Protein AF-A0A0W8C423-F1 (afdb_monomer_lite)

Radius of gyration: 22.97 Å; chains: 1; bounding box: 50×53×57 Å

Structure (mmCIF, N/CA/C/O backbone):
data_AF-A0A0W8C423-F1
#
_entry.id   AF-A0A0W8C423-F1
#
loop_
_atom_site.group_PDB
_atom_site.id
_atom_site.type_symbol
_atom_site.label_atom_id
_atom_site.label_alt_id
_atom_site.label_comp_id
_atom_site.label_asym_id
_atom_site.label_entity_id
_atom_site.label_seq_id
_atom_site.pdbx_PDB_ins_code
_atom_site.Cartn_x
_atom_site.Cartn_y
_atom_site.Cartn_z
_atom_site.occupancy
_atom_site.B_iso_or_equiv
_atom_site.auth_seq_id
_atom_site.auth_comp_id
_atom_site.auth_asym_id
_atom_site.auth_atom_id
_atom_site.pdbx_PDB_model_num
ATOM 1 N N . MET A 1 1 ? -6.925 22.439 37.180 1.00 40.56 1 MET A N 1
ATOM 2 C CA . MET A 1 1 ? -6.039 21.434 37.802 1.00 40.56 1 MET A CA 1
ATOM 3 C C . MET A 1 1 ? -5.887 20.263 36.847 1.00 40.56 1 MET A C 1
ATOM 5 O O . MET A 1 1 ? -6.834 19.510 36.705 1.00 40.56 1 MET A O 1
ATOM 9 N N . GLN A 1 2 ? -4.742 20.152 36.176 1.00 31.44 2 GLN A N 1
ATOM 10 C CA . GLN A 1 2 ? -4.178 18.908 35.639 1.00 31.44 2 GLN A CA 1
ATOM 11 C C . GLN A 1 2 ? -2.676 19.174 35.494 1.00 31.44 2 GLN A C 1
ATOM 13 O O . GLN A 1 2 ? -2.262 20.088 34.785 1.00 31.44 2 GLN A O 1
ATOM 18 N N . ALA A 1 3 ? -1.892 18.469 36.303 1.00 31.23 3 ALA A N 1
ATOM 19 C CA . ALA A 1 3 ? -0.448 18.593 36.391 1.00 31.23 3 ALA A CA 1
ATOM 20 C C . ALA A 1 3 ? 0.208 17.766 35.280 1.00 31.23 3 ALA A C 1
ATOM 22 O O . ALA A 1 3 ? -0.145 16.605 35.088 1.00 31.23 3 ALA A O 1
ATOM 23 N N . LEU A 1 4 ? 1.186 18.348 34.588 1.00 29.91 4 LEU A N 1
ATOM 24 C CA . LEU A 1 4 ? 2.125 17.616 33.744 1.00 29.91 4 LEU A CA 1
ATOM 25 C C . LEU A 1 4 ? 3.521 17.800 34.333 1.00 29.91 4 LEU A C 1
ATOM 27 O O . LEU A 1 4 ? 4.132 18.865 34.275 1.00 29.91 4 LEU A O 1
ATOM 31 N N . THR A 1 5 ? 3.971 16.734 34.977 1.00 31.00 5 THR A N 1
ATOM 32 C CA . THR A 1 5 ? 5.298 16.530 35.540 1.00 31.00 5 THR A CA 1
ATOM 33 C C . THR A 1 5 ? 6.316 16.352 34.410 1.00 31.00 5 THR A C 1
ATOM 35 O O . THR A 1 5 ? 6.345 15.325 33.740 1.00 31.00 5 THR A O 1
ATOM 38 N N . CYS A 1 6 ? 7.199 17.333 34.208 1.00 28.16 6 CYS A N 1
ATOM 39 C CA . CYS A 1 6 ? 8.432 17.121 33.448 1.00 28.16 6 CYS A CA 1
ATOM 40 C C . CYS A 1 6 ? 9.470 16.473 34.371 1.00 28.16 6 CYS A C 1
ATOM 42 O O . CYS A 1 6 ? 10.065 17.137 35.221 1.00 28.16 6 CYS A O 1
ATOM 44 N N . ILE A 1 7 ? 9.676 15.165 34.210 1.00 32.56 7 ILE A N 1
ATOM 45 C CA . ILE A 1 7 ? 10.763 14.434 34.863 1.00 32.56 7 ILE A CA 1
ATOM 46 C C . ILE A 1 7 ? 12.091 14.952 34.303 1.00 32.56 7 ILE A C 1
ATOM 48 O O . ILE A 1 7 ? 12.399 14.826 33.120 1.00 32.56 7 ILE A O 1
ATOM 52 N N . ARG A 1 8 ? 12.873 15.562 35.193 1.00 35.28 8 ARG A N 1
ATOM 53 C CA . ARG A 1 8 ? 14.250 16.000 34.980 1.00 35.28 8 ARG A CA 1
ATOM 54 C C . ARG A 1 8 ? 15.134 14.754 34.955 1.00 35.28 8 ARG A C 1
ATOM 56 O O . ARG A 1 8 ? 15.275 14.071 35.963 1.00 35.28 8 ARG A O 1
ATOM 63 N N . SER A 1 9 ? 15.743 14.448 33.821 1.00 33.25 9 SER A N 1
ATOM 64 C CA . SER A 1 9 ? 16.868 13.514 33.749 1.00 33.25 9 SER A CA 1
ATOM 65 C C . SER A 1 9 ? 17.860 14.043 32.730 1.00 33.25 9 SER A C 1
ATOM 67 O O . SER A 1 9 ? 17.487 14.566 31.682 1.00 33.25 9 SER A O 1
ATOM 69 N N . GLY A 1 10 ? 19.118 14.050 33.153 1.00 36.50 10 GLY A N 1
ATOM 70 C CA . GLY A 1 10 ? 20.184 14.827 32.556 1.00 36.50 10 GLY A CA 1
ATOM 71 C C . GLY A 1 10 ? 20.707 14.261 31.242 1.00 36.50 10 GLY A C 1
ATOM 72 O O . GLY A 1 10 ? 20.513 13.098 30.909 1.00 36.50 10 GLY A O 1
ATOM 73 N N . LEU A 1 11 ? 21.479 15.131 30.593 1.00 33.75 11 LEU A N 1
ATOM 74 C CA . LEU A 1 11 ? 22.354 14.905 29.448 1.00 33.75 11 LEU A CA 1
ATOM 75 C C . LEU A 1 11 ? 21.713 14.826 28.051 1.00 33.75 11 LEU A C 1
ATOM 77 O O . LEU A 1 11 ? 20.913 13.960 27.728 1.00 33.75 11 LEU A O 1
ATOM 81 N N . ARG A 1 12 ? 22.298 15.681 27.198 1.00 31.45 12 ARG A N 1
ATOM 82 C CA . ARG A 1 12 ? 22.241 15.785 25.730 1.00 31.45 12 ARG A CA 1
ATOM 83 C C . ARG A 1 12 ? 21.093 16.626 25.163 1.00 31.45 12 ARG A C 1
ATOM 85 O O . ARG A 1 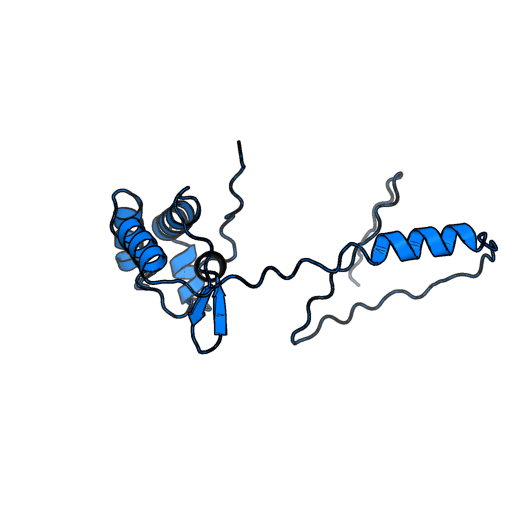12 ? 19.964 16.189 24.999 1.00 31.45 12 ARG A O 1
ATOM 92 N N . LEU A 1 13 ? 21.473 17.855 24.800 1.00 31.75 13 LEU A N 1
ATOM 93 C CA . LEU A 1 13 ? 20.773 18.741 23.873 1.00 31.75 13 LEU A CA 1
ATOM 94 C C . LEU A 1 13 ? 20.456 17.989 22.573 1.00 31.75 13 LEU A C 1
ATOM 96 O O . LEU A 1 13 ? 21.336 17.784 21.739 1.00 31.75 13 LEU A O 1
ATOM 100 N N . VAL A 1 14 ? 19.198 17.597 22.404 1.00 32.69 14 VAL A N 1
ATOM 101 C CA . VAL A 1 14 ? 18.629 17.230 21.106 1.00 32.69 14 VAL A CA 1
ATOM 102 C C . VAL A 1 14 ? 17.994 18.502 20.539 1.00 32.69 14 VAL A C 1
ATOM 104 O O . VAL A 1 14 ? 17.100 19.054 21.185 1.00 32.69 14 VAL A O 1
ATOM 107 N N . PRO A 1 15 ? 18.430 19.024 19.381 1.00 34.03 15 PRO A N 1
ATOM 108 C CA . PRO A 1 15 ? 17.738 20.146 18.770 1.00 34.03 15 PRO A CA 1
ATOM 109 C C . PRO A 1 15 ? 16.372 19.669 18.259 1.00 34.03 15 PRO A C 1
ATOM 111 O O . PRO A 1 15 ? 16.280 18.734 17.464 1.00 34.03 15 PRO A O 1
ATOM 114 N N . CYS A 1 16 ? 15.304 20.315 18.729 1.00 29.31 16 CYS A N 1
ATOM 115 C CA . CYS A 1 16 ? 13.966 20.187 18.161 1.00 29.31 16 CYS A CA 1
ATOM 116 C C . CYS A 1 16 ? 13.985 20.750 16.734 1.00 29.31 16 CYS A C 1
ATOM 118 O O . CYS A 1 16 ? 13.986 21.964 16.540 1.00 29.31 16 CYS A O 1
ATOM 120 N N . ILE A 1 17 ? 14.025 19.868 15.739 1.00 36.16 17 ILE A N 1
ATOM 121 C CA . ILE A 1 17 ? 13.863 20.220 14.329 1.00 36.16 17 ILE A CA 1
ATOM 122 C C . ILE A 1 17 ? 12.358 20.281 14.050 1.00 36.16 17 ILE A C 1
ATOM 124 O O . ILE A 1 17 ? 11.680 19.255 14.030 1.00 36.16 17 ILE A O 1
ATOM 128 N N . VAL A 1 18 ? 11.831 21.490 13.858 1.00 36.16 18 VAL A N 1
ATOM 129 C CA . VAL A 1 18 ? 10.464 21.716 13.372 1.00 36.16 18 VAL A CA 1
ATOM 130 C C . VAL A 1 18 ? 10.469 21.631 11.852 1.00 36.16 18 VAL A C 1
ATOM 132 O O . VAL A 1 18 ? 11.088 22.451 11.180 1.00 36.16 18 VAL A O 1
ATOM 135 N N . ILE A 1 19 ? 9.774 20.634 11.310 1.00 34.03 19 ILE A N 1
ATOM 136 C CA . ILE A 1 19 ? 9.518 20.505 9.874 1.00 34.03 19 ILE A CA 1
ATOM 137 C C . ILE A 1 19 ? 8.202 21.230 9.579 1.00 34.03 19 ILE A C 1
ATOM 139 O O . ILE A 1 19 ? 7.132 20.783 9.986 1.00 34.03 19 ILE A O 1
ATOM 143 N N . PHE A 1 20 ? 8.286 22.366 8.889 1.00 31.72 20 PHE A N 1
ATOM 144 C CA . PHE A 1 20 ? 7.135 23.113 8.382 1.00 31.72 20 PHE A CA 1
ATOM 145 C C . PHE A 1 20 ? 6.682 22.472 7.059 1.00 31.72 20 PHE A C 1
ATOM 147 O O . PHE A 1 20 ? 7.417 22.509 6.074 1.00 31.72 20 PHE A O 1
ATOM 154 N N . GLN A 1 21 ? 5.484 21.883 7.012 1.00 31.47 21 GLN A N 1
ATOM 155 C CA . GLN A 1 21 ? 4.834 21.493 5.757 1.00 31.47 21 GLN A CA 1
ATOM 156 C C . GLN A 1 21 ? 3.576 22.342 5.563 1.00 31.47 21 GLN A C 1
ATOM 158 O O . GLN A 1 21 ? 2.637 22.297 6.355 1.00 31.47 21 GLN A O 1
ATOM 163 N N . LEU A 1 22 ? 3.584 23.150 4.503 1.00 34.78 22 LEU A N 1
ATOM 164 C CA . LEU A 1 22 ? 2.461 23.977 4.075 1.00 34.78 22 LEU A CA 1
ATOM 165 C C . LEU A 1 22 ? 1.327 23.087 3.551 1.00 34.78 22 LEU A C 1
ATOM 167 O O . LEU A 1 22 ? 1.457 22.506 2.478 1.00 34.78 22 LEU A O 1
ATOM 171 N N . ALA A 1 23 ? 0.224 23.004 4.297 1.00 33.03 23 ALA A N 1
ATOM 172 C CA . ALA A 1 23 ? -1.118 23.332 3.804 1.00 33.03 23 ALA A CA 1
ATOM 173 C C . ALA A 1 23 ? -2.196 22.996 4.856 1.00 33.03 23 ALA A C 1
ATOM 175 O O . ALA A 1 23 ? -2.570 21.843 5.033 1.00 33.03 23 ALA A O 1
ATOM 176 N N . SER A 1 24 ? -2.759 24.061 5.431 1.00 39.03 24 SER A N 1
ATOM 177 C CA . SER A 1 24 ? -4.103 24.164 6.022 1.00 39.03 24 SER A CA 1
ATOM 178 C C . SER 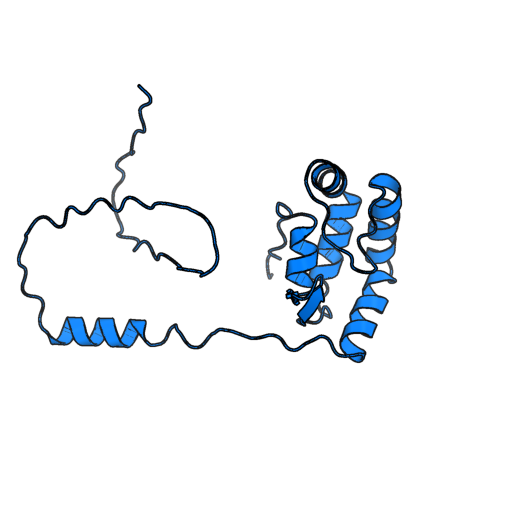A 1 24 ? -4.414 23.436 7.342 1.00 39.03 24 SER A C 1
ATOM 180 O O . SER A 1 24 ? -4.561 22.220 7.393 1.00 39.03 24 SER A O 1
ATOM 182 N N . ASN A 1 25 ? -4.717 24.282 8.338 1.00 35.75 25 ASN A N 1
ATOM 183 C CA . ASN A 1 25 ? -5.426 24.066 9.609 1.00 35.75 25 ASN A CA 1
ATOM 184 C C . ASN A 1 25 ? -4.596 23.729 10.864 1.00 35.75 25 ASN A C 1
ATOM 186 O O . ASN A 1 25 ? -4.251 22.588 11.134 1.00 35.75 25 ASN A O 1
ATOM 190 N N . TYR A 1 26 ? -4.377 24.794 11.651 1.00 38.97 26 TYR A N 1
ATOM 191 C CA . TYR A 1 26 ? -4.261 24.858 13.113 1.00 38.97 26 TYR A CA 1
ATOM 192 C C . TYR A 1 26 ? -3.407 23.803 13.833 1.00 38.97 26 TYR A C 1
ATOM 194 O O . TYR A 1 26 ? -3.912 22.780 14.279 1.00 38.97 26 TYR A O 1
ATOM 202 N N . VAL A 1 27 ? -2.167 24.185 14.159 1.00 35.59 27 VAL A N 1
ATOM 203 C CA . VAL A 1 27 ? -1.617 23.983 15.510 1.00 35.59 27 VAL A CA 1
ATOM 204 C C . VAL A 1 27 ? -0.873 25.259 15.892 1.00 35.59 27 VAL A C 1
ATOM 206 O O . VAL A 1 27 ? 0.179 25.576 15.343 1.00 35.59 27 VAL A O 1
ATOM 209 N N . SER A 1 28 ? -1.450 26.020 16.821 1.00 30.70 28 SER A N 1
ATOM 210 C CA . SER A 1 28 ? -0.769 27.135 17.471 1.00 30.70 28 SER A CA 1
ATOM 211 C C . SER A 1 28 ? 0.298 26.558 18.399 1.00 30.70 28 SER A C 1
ATOM 213 O O . SER A 1 28 ? 0.016 26.221 19.547 1.00 30.70 28 SER A O 1
ATOM 215 N N . CYS A 1 29 ? 1.528 26.407 17.909 1.00 31.75 29 CYS A N 1
ATOM 216 C CA . CYS A 1 29 ? 2.673 26.217 18.789 1.00 31.75 29 CYS A CA 1
ATOM 217 C C . CYS A 1 29 ? 2.946 27.553 19.483 1.00 31.75 29 CYS A C 1
AT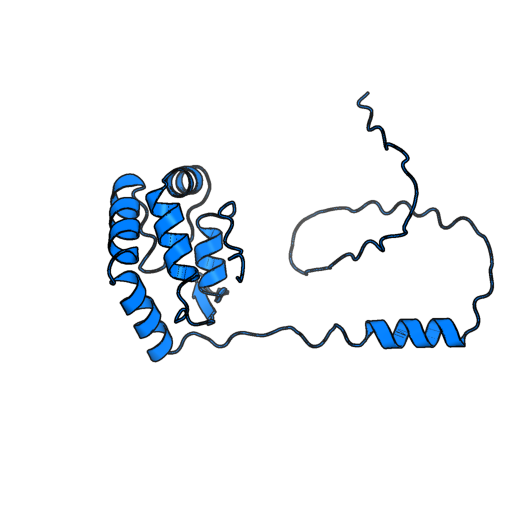OM 219 O O . CYS A 1 29 ? 3.607 28.426 18.923 1.00 31.75 29 CYS A O 1
ATOM 221 N N . ASN A 1 30 ? 2.424 27.710 20.702 1.00 35.84 30 ASN A N 1
ATOM 222 C CA . ASN A 1 30 ? 2.910 28.716 21.639 1.00 35.84 30 ASN A CA 1
ATOM 223 C C . ASN A 1 30 ? 4.375 28.382 21.940 1.00 35.84 30 ASN A C 1
ATOM 225 O O . ASN A 1 30 ? 4.687 27.574 22.813 1.00 35.84 30 ASN A O 1
ATOM 229 N N . TYR A 1 31 ? 5.284 28.961 21.162 1.00 39.00 31 TYR A N 1
ATOM 230 C CA . TYR A 1 31 ? 6.685 29.004 21.527 1.00 39.00 31 TYR A CA 1
ATOM 231 C C . TYR A 1 31 ? 6.793 29.870 22.777 1.00 39.00 31 TYR A C 1
ATOM 233 O O . TYR A 1 31 ? 6.506 31.066 22.746 1.00 39.00 31 TYR A O 1
ATOM 241 N N . CYS A 1 32 ? 7.208 29.257 23.884 1.00 35.28 32 CYS A N 1
ATOM 242 C CA . CYS A 1 32 ? 7.732 29.984 25.028 1.00 35.28 32 CYS A CA 1
ATOM 243 C C . CYS A 1 32 ? 8.962 30.779 24.572 1.00 35.28 32 CYS A C 1
ATOM 245 O O . CYS A 1 32 ? 10.088 30.284 24.584 1.00 35.28 32 CYS A O 1
ATOM 247 N N . SER A 1 33 ? 8.736 32.024 24.171 1.00 39.84 33 SER A N 1
ATOM 248 C CA . SER A 1 33 ? 9.763 33.049 24.072 1.00 39.84 33 SER A CA 1
ATOM 249 C C . SER A 1 33 ? 10.233 33.380 25.484 1.00 39.84 33 SER A C 1
ATOM 251 O O . SER A 1 33 ? 9.663 34.228 26.159 1.00 39.84 33 SER A O 1
ATOM 253 N N . SER A 1 34 ? 11.278 32.701 25.945 1.00 33.31 34 SER A N 1
ATOM 254 C CA . SER A 1 34 ? 12.102 33.197 27.045 1.00 33.31 34 SER A CA 1
ATOM 255 C C . SER A 1 34 ? 13.563 33.111 26.623 1.00 33.31 34 SER A C 1
ATOM 257 O O . SER A 1 34 ? 14.341 32.279 27.083 1.00 33.31 34 SER A O 1
ATOM 259 N N . PHE A 1 35 ? 13.920 33.966 25.662 1.00 38.97 35 PHE A N 1
ATOM 260 C CA . PHE A 1 35 ? 15.307 34.341 25.413 1.00 38.97 35 PHE A CA 1
ATOM 261 C C . PHE A 1 35 ? 15.720 35.272 26.553 1.00 38.97 35 PHE A C 1
ATOM 263 O O . PHE A 1 35 ? 15.654 36.495 26.443 1.00 38.97 35 PHE A O 1
ATOM 270 N N . ASN A 1 36 ? 16.078 34.686 27.696 1.00 38.28 36 ASN A N 1
ATOM 271 C CA . ASN A 1 36 ? 16.684 35.460 28.762 1.00 38.28 36 ASN A CA 1
ATOM 272 C C . ASN A 1 36 ? 18.094 35.863 28.315 1.00 38.28 36 ASN A C 1
ATOM 274 O O . ASN A 1 36 ? 18.904 35.027 27.904 1.00 38.28 36 ASN A O 1
ATOM 278 N N . ASN A 1 37 ? 18.340 37.168 28.345 1.00 48.19 37 ASN A N 1
ATOM 279 C CA . ASN A 1 37 ? 19.571 37.814 27.928 1.00 48.19 37 ASN A CA 1
ATOM 280 C C . ASN A 1 37 ? 20.779 37.200 28.645 1.00 48.19 37 ASN A C 1
ATOM 282 O O . ASN A 1 37 ? 21.003 37.395 29.836 1.00 48.19 37 ASN A O 1
ATOM 286 N N . SER A 1 38 ? 21.621 36.506 27.892 1.00 41.00 38 SER A N 1
ATOM 287 C CA . SER A 1 38 ? 23.022 36.325 28.250 1.00 41.00 38 SER A CA 1
ATOM 288 C C . SER A 1 38 ? 23.835 36.520 26.988 1.00 41.00 38 SER A C 1
ATOM 290 O O . SER A 1 38 ? 24.069 35.598 26.209 1.00 41.00 38 SER A O 1
ATOM 292 N N . GLY A 1 39 ? 24.203 37.783 26.772 1.00 47.09 39 GLY A N 1
ATOM 293 C CA . GLY A 1 39 ? 25.062 38.232 25.692 1.00 47.09 39 GLY A CA 1
ATOM 294 C C . GLY A 1 39 ? 26.427 37.560 25.766 1.00 47.09 39 GLY A C 1
ATOM 295 O O . GLY A 1 39 ? 27.378 38.105 26.313 1.00 47.09 39 GLY A O 1
ATOM 296 N N . ARG A 1 40 ? 26.543 36.382 25.157 1.00 52.69 40 ARG A N 1
ATOM 297 C CA . ARG A 1 40 ? 27.813 35.892 24.632 1.00 52.69 40 ARG A CA 1
ATOM 298 C C . ARG A 1 40 ? 27.851 36.255 23.160 1.00 52.69 40 ARG A C 1
ATOM 300 O O . ARG A 1 40 ? 27.195 35.613 22.345 1.00 52.69 40 ARG A O 1
ATOM 307 N N . ARG A 1 41 ? 28.617 37.302 22.835 1.00 51.91 41 ARG A N 1
ATOM 308 C CA . ARG A 1 41 ? 28.991 37.647 21.459 1.00 51.91 41 ARG A CA 1
ATOM 309 C C . ARG A 1 41 ? 29.658 36.422 20.831 1.00 51.91 41 ARG A C 1
ATOM 311 O O . ARG A 1 41 ? 30.825 36.143 21.093 1.00 51.91 41 ARG A O 1
ATOM 318 N N . MET A 1 42 ? 28.906 35.648 20.056 1.00 51.50 42 MET A N 1
ATOM 319 C CA . MET A 1 42 ? 29.489 34.603 19.226 1.00 51.50 42 MET A CA 1
ATOM 320 C C . MET A 1 42 ? 30.239 35.265 18.071 1.00 51.50 42 MET A C 1
ATOM 322 O O . MET A 1 42 ? 29.751 36.218 17.468 1.00 51.50 42 MET A O 1
ATOM 326 N N . SER A 1 43 ? 31.438 34.758 17.783 1.00 58.97 43 SER A N 1
ATOM 327 C CA . SER A 1 43 ? 32.233 35.159 16.621 1.00 58.97 43 SER A CA 1
ATOM 328 C C . SER A 1 43 ? 31.406 35.017 15.337 1.00 58.97 43 SER A C 1
ATOM 330 O O . SER A 1 43 ? 30.805 33.966 15.100 1.00 58.97 43 SER A O 1
ATOM 332 N N . LEU A 1 44 ? 31.406 36.069 14.511 1.00 58.97 44 LEU A N 1
ATOM 333 C CA . LEU A 1 44 ? 30.676 36.178 13.240 1.00 58.97 44 LEU A CA 1
ATOM 334 C C . LEU A 1 44 ? 30.908 34.961 12.317 1.00 58.97 44 LEU A C 1
ATOM 336 O O . LEU A 1 44 ? 29.997 34.512 11.623 1.00 58.97 44 LEU A O 1
ATOM 340 N N . ALA A 1 45 ? 32.102 34.360 12.389 1.00 58.81 45 ALA A N 1
ATOM 341 C CA . ALA A 1 45 ? 32.491 33.186 11.608 1.00 58.81 45 ALA A CA 1
ATOM 342 C C . ALA A 1 45 ? 31.682 31.920 11.953 1.00 58.81 45 ALA A C 1
ATOM 344 O O . ALA A 1 45 ? 31.408 31.096 11.082 1.00 58.81 45 ALA A O 1
ATOM 345 N N . ARG A 1 46 ? 31.249 31.764 13.214 1.00 59.28 46 ARG A N 1
ATOM 346 C CA . ARG A 1 46 ? 30.414 30.621 13.632 1.00 59.28 46 ARG A CA 1
ATOM 347 C C . ARG A 1 46 ? 28.971 30.753 13.151 1.00 59.28 46 ARG A C 1
ATOM 349 O O . ARG A 1 46 ? 28.328 29.741 12.890 1.00 59.28 46 ARG A O 1
ATOM 356 N N . PHE A 1 47 ? 28.483 31.983 12.999 1.00 57.44 47 PHE A N 1
ATOM 357 C CA . PHE A 1 47 ? 27.143 32.245 12.476 1.00 57.44 47 PHE A CA 1
ATOM 358 C C . PHE A 1 47 ? 27.069 31.974 10.966 1.00 57.44 47 PHE A C 1
ATOM 360 O O . PHE A 1 47 ? 26.113 31.358 10.504 1.00 57.44 47 PHE A O 1
ATOM 367 N N . GLN A 1 48 ? 28.114 32.340 10.210 1.00 59.59 48 GLN A N 1
ATOM 368 C CA . GLN A 1 48 ? 28.205 32.037 8.775 1.00 59.59 48 GLN A CA 1
ATOM 369 C C . GLN A 1 48 ? 28.283 30.529 8.483 1.00 59.59 48 GLN A C 1
ATOM 371 O O . GLN A 1 48 ? 27.629 30.058 7.555 1.00 59.59 48 GLN A O 1
ATOM 376 N N . TYR A 1 49 ? 29.004 29.755 9.302 1.00 58.78 49 TYR A N 1
ATOM 377 C CA . TYR A 1 49 ? 29.073 28.294 9.145 1.00 58.78 49 TYR A CA 1
ATOM 378 C C . TYR A 1 49 ? 27.728 27.596 9.403 1.00 58.78 49 TYR A C 1
ATOM 380 O O . TYR A 1 49 ? 27.376 26.652 8.697 1.00 58.78 49 TYR A O 1
ATOM 388 N N . LEU A 1 50 ? 26.951 28.071 10.383 1.00 57.28 50 LEU A N 1
ATOM 389 C CA . LEU A 1 50 ? 25.604 27.553 10.646 1.00 57.28 50 LEU A CA 1
ATOM 390 C C . LEU A 1 50 ? 24.624 27.889 9.514 1.00 57.28 50 LEU A C 1
ATOM 392 O O . LEU A 1 50 ? 23.791 27.055 9.172 1.00 57.28 50 LEU A O 1
ATOM 396 N N . LEU A 1 51 ? 24.749 29.065 8.894 1.00 55.34 51 LEU A N 1
ATOM 397 C CA . LEU A 1 51 ? 23.903 29.471 7.767 1.00 55.34 51 LEU A CA 1
ATOM 398 C C . LEU A 1 51 ? 24.163 28.630 6.504 1.00 55.34 51 LEU A C 1
ATOM 400 O O . LEU A 1 51 ? 23.213 28.266 5.815 1.00 55.34 51 LEU A O 1
ATOM 404 N N . LEU A 1 52 ? 25.421 28.253 6.244 1.00 52.75 52 LEU A N 1
ATOM 405 C CA . LEU A 1 52 ? 25.793 27.366 5.130 1.00 52.75 52 LEU A CA 1
ATOM 406 C C . LEU A 1 52 ? 25.326 25.912 5.317 1.00 52.75 52 LEU A C 1
ATOM 408 O O . LEU A 1 52 ? 25.029 25.234 4.339 1.00 52.75 52 LEU A O 1
ATOM 412 N N . LEU A 1 53 ? 25.214 25.426 6.557 1.00 52.91 53 LEU A N 1
ATOM 413 C CA . LEU A 1 53 ? 24.683 24.085 6.843 1.00 52.91 53 LEU A CA 1
ATOM 414 C C . LEU A 1 53 ? 23.162 23.985 6.639 1.00 52.91 53 LEU A C 1
ATOM 416 O O . LEU A 1 53 ? 22.655 22.904 6.347 1.00 52.91 53 LEU A O 1
ATOM 420 N N . ILE A 1 54 ? 22.430 25.097 6.760 1.00 52.56 54 ILE A N 1
ATOM 421 C CA . ILE A 1 54 ? 20.966 25.116 6.611 1.00 52.56 54 ILE A CA 1
ATOM 422 C C . ILE A 1 54 ? 20.548 25.165 5.128 1.00 52.56 54 ILE A C 1
ATOM 424 O O . ILE A 1 54 ? 19.522 24.589 4.764 1.00 52.56 54 ILE A O 1
ATOM 428 N N . THR A 1 55 ? 21.338 25.780 4.242 1.00 49.47 55 THR A N 1
ATOM 429 C CA . THR A 1 55 ? 20.975 25.928 2.817 1.00 49.47 55 THR A CA 1
ATOM 430 C C . THR A 1 55 ? 21.100 24.643 1.992 1.00 49.47 55 THR A C 1
ATOM 432 O O . THR A 1 55 ? 20.525 24.566 0.908 1.00 49.47 55 THR A O 1
ATOM 435 N N . ALA A 1 56 ? 21.759 23.598 2.502 1.00 49.91 56 ALA A N 1
ATOM 436 C CA . ALA A 1 56 ? 21.916 22.324 1.793 1.00 49.91 56 ALA A CA 1
ATOM 437 C C . ALA A 1 56 ? 20.693 21.379 1.877 1.00 49.91 56 ALA A C 1
ATOM 439 O O . ALA A 1 56 ? 20.672 20.354 1.202 1.00 49.91 56 ALA A O 1
ATOM 440 N N . ILE A 1 57 ? 19.664 21.691 2.679 1.00 50.66 57 ILE A N 1
ATOM 441 C CA . ILE A 1 57 ? 18.554 20.753 2.964 1.00 50.66 57 ILE A CA 1
ATOM 442 C C . ILE A 1 57 ? 17.313 20.994 2.069 1.00 50.66 57 ILE A C 1
ATOM 444 O O . ILE A 1 57 ? 16.367 20.211 2.084 1.00 50.66 57 ILE A O 1
ATOM 448 N N . VAL A 1 58 ? 17.300 22.031 1.221 1.00 46.41 58 VAL A N 1
ATOM 449 C CA . VAL A 1 58 ? 16.083 22.443 0.477 1.00 46.41 58 VAL A CA 1
ATOM 450 C C . VAL A 1 58 ? 15.969 21.829 -0.935 1.00 46.41 58 VAL A C 1
ATOM 452 O O . VAL A 1 58 ? 14.972 22.030 -1.623 1.00 46.41 58 VAL A O 1
ATOM 455 N N . ALA A 1 59 ? 16.930 21.016 -1.381 1.00 45.62 59 ALA A N 1
ATOM 456 C CA . ALA A 1 59 ? 16.877 20.350 -2.688 1.00 45.62 59 ALA A CA 1
ATOM 457 C C . ALA A 1 59 ? 16.379 18.900 -2.558 1.00 45.62 59 ALA A C 1
ATOM 459 O O . ALA A 1 59 ? 17.150 17.952 -2.669 1.00 45.62 59 ALA A O 1
ATOM 460 N N . GLY A 1 60 ? 15.090 18.709 -2.270 1.00 46.09 60 GLY A N 1
ATOM 461 C CA . GLY A 1 60 ? 14.564 17.360 -2.038 1.00 46.09 60 GLY A CA 1
ATOM 462 C C . GLY A 1 60 ? 13.061 17.179 -2.192 1.00 46.09 60 GLY A C 1
ATOM 463 O O . GLY A 1 60 ? 12.509 16.236 -1.635 1.00 46.09 60 GLY A O 1
ATOM 464 N N . SER A 1 61 ? 12.361 18.045 -2.921 1.00 47.50 61 SER A N 1
ATOM 465 C CA . SER A 1 61 ? 11.008 17.734 -3.386 1.00 47.50 61 SER A CA 1
ATOM 466 C C . SER A 1 61 ? 11.113 16.785 -4.580 1.00 47.50 61 SER A C 1
ATOM 468 O O . SER A 1 61 ? 11.114 17.212 -5.731 1.00 47.50 61 SER A O 1
ATOM 470 N N . THR A 1 62 ? 11.225 15.479 -4.321 1.00 49.84 62 THR A N 1
ATOM 471 C CA . THR A 1 62 ? 11.063 14.467 -5.371 1.00 49.84 62 THR A CA 1
ATOM 472 C C . THR A 1 62 ? 9.609 14.485 -5.839 1.00 49.84 62 THR A C 1
ATOM 474 O O . THR A 1 62 ? 8.737 13.810 -5.297 1.00 49.84 62 THR A O 1
ATOM 477 N N . ALA A 1 63 ? 9.319 15.323 -6.833 1.00 61.41 63 ALA A N 1
ATOM 478 C CA . ALA A 1 63 ? 8.088 15.223 -7.593 1.00 61.41 63 ALA A CA 1
ATOM 479 C C . ALA A 1 63 ? 8.134 13.884 -8.339 1.00 61.41 63 ALA A C 1
ATOM 481 O O . ALA A 1 63 ? 8.951 13.696 -9.242 1.00 61.41 63 ALA A O 1
ATOM 482 N N . TYR A 1 64 ? 7.318 12.923 -7.910 1.00 69.12 64 TYR A N 1
ATOM 483 C CA . TYR A 1 64 ? 7.205 11.653 -8.612 1.00 69.12 64 TYR A CA 1
ATOM 484 C C . TYR A 1 64 ? 6.530 11.875 -9.961 1.00 69.12 64 TYR A C 1
ATOM 486 O O . TYR A 1 64 ? 5.664 12.738 -10.121 1.00 69.12 64 TYR A O 1
ATOM 494 N N . THR A 1 65 ? 6.936 11.092 -10.952 1.00 85.44 65 THR A N 1
ATOM 495 C CA . THR A 1 65 ? 6.290 11.114 -12.259 1.00 85.44 65 THR A CA 1
ATOM 496 C C . THR A 1 65 ? 4.943 10.400 -12.188 1.00 85.44 65 THR A C 1
ATOM 498 O O . THR A 1 65 ? 4.755 9.449 -11.420 1.00 85.44 65 THR A O 1
ATOM 501 N N . LEU A 1 66 ? 3.988 10.869 -12.996 1.00 91.75 66 LEU A N 1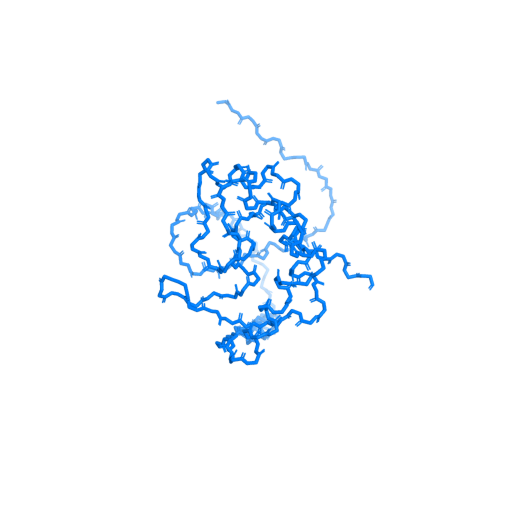
ATOM 502 C CA . LEU A 1 66 ? 2.695 10.208 -13.137 1.00 91.75 66 LEU A CA 1
ATOM 503 C C . LEU A 1 66 ? 2.901 8.770 -13.642 1.00 91.75 66 LEU A C 1
ATOM 505 O O . LEU A 1 66 ? 3.731 8.548 -14.526 1.00 91.75 66 LEU A O 1
ATOM 509 N N . CYS A 1 67 ? 2.133 7.812 -13.124 1.00 93.06 67 CYS A N 1
ATOM 510 C CA . CYS A 1 67 ? 2.227 6.413 -13.513 1.00 93.06 67 CYS A CA 1
ATOM 511 C C . CYS A 1 67 ? 1.990 6.265 -15.020 1.00 93.06 67 CYS A C 1
ATOM 513 O O . CYS A 1 67 ? 0.933 6.633 -15.542 1.00 93.06 67 CYS A O 1
ATOM 515 N N . ASN A 1 68 ? 2.976 5.706 -15.720 1.00 94.50 68 ASN A N 1
ATOM 516 C CA . ASN A 1 68 ? 2.835 5.354 -17.129 1.00 94.50 68 ASN A CA 1
ATOM 517 C C . ASN A 1 68 ? 2.113 4.000 -17.292 1.00 94.50 68 ASN A C 1
ATOM 519 O O . ASN A 1 68 ? 1.866 3.282 -16.321 1.00 94.50 68 ASN A O 1
ATOM 523 N N . LYS A 1 69 ? 1.782 3.626 -18.535 1.00 95.00 69 LYS A N 1
ATOM 524 C CA . LYS A 1 69 ? 1.055 2.375 -18.829 1.00 95.00 69 LYS A CA 1
ATOM 525 C C . LYS A 1 69 ? 1.785 1.126 -18.325 1.00 95.00 69 LYS A C 1
ATOM 527 O O . LYS A 1 69 ? 1.142 0.214 -17.821 1.00 95.00 69 LYS A O 1
ATOM 532 N N . THR A 1 70 ? 3.113 1.094 -18.424 1.00 95.06 70 THR A N 1
ATOM 533 C CA . THR A 1 70 ? 3.930 -0.038 -17.963 1.00 95.06 70 THR A CA 1
ATOM 534 C C . THR A 1 70 ? 3.877 -0.184 -16.444 1.00 95.06 70 THR A C 1
ATOM 536 O O . THR A 1 70 ? 3.719 -1.287 -15.934 1.00 95.06 70 THR A O 1
ATOM 539 N N . GLN A 1 71 ? 3.963 0.926 -15.709 1.00 94.38 71 GLN A N 1
ATOM 540 C CA . GLN A 1 71 ? 3.846 0.934 -14.251 1.00 94.38 71 GLN A CA 1
ATOM 541 C C . GLN A 1 71 ? 2.444 0.519 -13.799 1.00 94.38 71 GLN A C 1
ATOM 543 O O . GLN A 1 71 ? 2.325 -0.269 -12.865 1.00 94.38 71 GLN A O 1
ATOM 548 N N . LEU A 1 72 ? 1.397 0.988 -14.484 1.00 94.00 72 LEU A N 1
ATOM 549 C CA . LEU A 1 72 ? 0.025 0.551 -14.219 1.00 94.00 72 LEU A CA 1
ATOM 550 C C . LEU A 1 72 ? -0.143 -0.952 -14.468 1.00 94.00 72 LEU A C 1
ATOM 552 O O . LEU A 1 72 ? -0.640 -1.643 -13.592 1.00 94.00 72 LEU A O 1
ATOM 556 N N . ALA A 1 73 ? 0.381 -1.492 -15.571 1.00 95.38 73 ALA A N 1
ATOM 557 C CA . ALA A 1 73 ? 0.331 -2.931 -15.838 1.00 95.38 73 ALA A CA 1
ATOM 558 C C . ALA A 1 73 ? 1.051 -3.770 -14.762 1.00 95.38 73 ALA A C 1
ATOM 560 O O . ALA A 1 73 ? 0.599 -4.861 -14.417 1.00 95.38 73 ALA A O 1
ATOM 561 N N . ILE A 1 74 ? 2.154 -3.262 -14.198 1.00 94.38 74 ILE A N 1
ATOM 562 C CA . ILE A 1 74 ? 2.839 -3.906 -13.068 1.00 94.38 74 ILE A CA 1
ATOM 563 C C . ILE A 1 74 ? 1.946 -3.904 -11.820 1.00 94.38 74 ILE A C 1
ATOM 565 O O . ILE A 1 74 ? 1.836 -4.932 -11.155 1.00 94.38 74 ILE A O 1
ATOM 569 N N . ILE A 1 75 ? 1.310 -2.772 -11.504 1.00 94.38 75 ILE A N 1
ATOM 570 C CA . ILE A 1 75 ? 0.378 -2.655 -10.373 1.00 94.38 75 ILE A CA 1
ATOM 571 C C . ILE A 1 75 ? -0.799 -3.621 -10.551 1.00 94.38 75 ILE A C 1
ATOM 573 O O . ILE A 1 75 ? -1.132 -4.353 -9.619 1.00 94.38 75 ILE A O 1
ATOM 577 N N . ASP A 1 76 ? -1.390 -3.652 -11.745 1.00 94.88 76 ASP A N 1
ATOM 578 C CA . ASP A 1 76 ? -2.517 -4.520 -12.086 1.00 94.88 76 ASP A CA 1
ATOM 579 C C . ASP A 1 76 ? -2.122 -5.990 -11.916 1.00 94.88 76 ASP A C 1
ATOM 581 O O . ASP A 1 76 ? -2.786 -6.732 -11.197 1.00 94.88 76 ASP A O 1
ATOM 585 N N . SER A 1 77 ? -0.973 -6.386 -12.473 1.00 94.75 77 SER A N 1
ATOM 586 C CA . SER A 1 77 ? -0.438 -7.740 -12.325 1.00 94.75 77 SER A CA 1
ATOM 587 C C . SER A 1 77 ? -0.212 -8.116 -10.860 1.00 94.75 77 SER A C 1
ATOM 589 O O . SER A 1 77 ? -0.551 -9.224 -10.453 1.00 94.75 77 SER A O 1
ATOM 591 N N . MET A 1 78 ? 0.319 -7.213 -10.034 1.00 92.94 78 MET A N 1
ATOM 592 C CA . MET A 1 78 ? 0.494 -7.479 -8.605 1.00 92.94 78 MET A CA 1
ATOM 593 C C . MET A 1 78 ? -0.835 -7.661 -7.871 1.00 92.94 78 MET A C 1
ATOM 595 O O . MET A 1 78 ? -0.910 -8.496 -6.971 1.00 92.94 78 MET A O 1
ATOM 599 N N . ALA A 1 79 ? -1.862 -6.890 -8.233 1.00 92.62 79 ALA A N 1
ATOM 600 C CA . ALA A 1 79 ? -3.175 -6.968 -7.602 1.00 92.62 79 ALA A CA 1
ATOM 601 C C . ALA A 1 79 ? -3.880 -8.297 -7.913 1.00 92.62 79 ALA A C 1
ATOM 603 O O . ALA A 1 79 ? -4.682 -8.763 -7.106 1.00 92.62 79 ALA A O 1
ATOM 604 N N . THR A 1 80 ? -3.545 -8.915 -9.048 1.00 92.50 80 THR A N 1
ATOM 605 C CA . THR A 1 80 ? -4.110 -10.181 -9.537 1.00 92.50 80 THR A CA 1
ATOM 606 C C . THR A 1 80 ? -3.143 -11.361 -9.410 1.00 92.50 80 THR A C 1
ATOM 608 O O . THR A 1 80 ? -3.235 -12.311 -10.181 1.00 92.50 80 THR A O 1
ATOM 611 N N . THR A 1 81 ? -2.143 -11.292 -8.522 1.00 91.88 81 THR A N 1
ATOM 612 C CA . THR A 1 81 ? -1.178 -12.390 -8.360 1.00 91.88 81 THR A CA 1
ATOM 613 C C . THR A 1 81 ? -1.192 -12.968 -6.952 1.00 91.88 81 THR A C 1
ATOM 615 O O . THR A 1 81 ? -0.882 -12.292 -5.963 1.00 91.88 81 THR A O 1
ATOM 618 N N . GLY A 1 82 ? -1.437 -14.278 -6.895 1.00 90.69 82 GLY A N 1
ATOM 619 C CA . GLY A 1 82 ? -1.129 -15.147 -5.768 1.00 90.69 82 GLY A CA 1
ATOM 620 C C . GLY A 1 82 ? -1.688 -14.631 -4.449 1.00 90.69 82 GLY A C 1
ATOM 621 O O . GLY A 1 82 ? -2.889 -14.447 -4.274 1.00 90.69 82 GLY A O 1
ATOM 622 N N . PHE A 1 83 ? -0.796 -14.403 -3.491 1.00 89.88 83 PHE A N 1
ATOM 623 C CA . PHE A 1 83 ? -1.198 -14.090 -2.128 1.00 89.88 83 PHE A CA 1
ATOM 624 C C . PHE A 1 83 ? -1.803 -12.677 -1.983 1.00 89.88 83 PHE A C 1
ATOM 626 O O . PHE A 1 83 ? -2.644 -12.472 -1.111 1.00 89.88 83 PHE A O 1
ATOM 633 N N . VAL A 1 84 ? -1.453 -11.712 -2.844 1.00 93.00 84 VAL A N 1
ATOM 634 C CA . VAL A 1 84 ? -2.074 -10.372 -2.813 1.00 93.00 84 VAL A CA 1
ATOM 635 C C . VAL A 1 84 ? -3.537 -10.458 -3.241 1.00 93.00 84 VAL A C 1
ATOM 637 O O . VAL A 1 84 ? -4.406 -9.979 -2.515 1.00 93.00 84 VAL A O 1
ATOM 640 N N . GLU A 1 85 ? -3.815 -11.125 -4.362 1.00 94.50 85 GLU A N 1
ATOM 641 C CA . GLU A 1 85 ? -5.175 -11.297 -4.885 1.00 94.50 85 GLU A CA 1
ATOM 642 C C . GLU A 1 85 ? -6.092 -11.969 -3.860 1.00 94.50 85 GLU A C 1
ATOM 644 O O . GLU A 1 85 ? -7.190 -11.482 -3.600 1.00 94.50 85 GLU A O 1
ATOM 649 N N . ILE A 1 86 ? -5.616 -13.036 -3.210 1.00 95.69 86 ILE A N 1
ATOM 650 C CA . ILE A 1 86 ? -6.386 -13.762 -2.193 1.00 95.69 86 ILE A CA 1
ATOM 651 C C . ILE A 1 86 ? -6.744 -12.843 -1.016 1.00 95.69 86 ILE A C 1
ATOM 653 O O . ILE A 1 86 ? -7.908 -12.761 -0.619 1.00 95.69 86 ILE A O 1
ATOM 657 N N . ASN A 1 87 ? -5.769 -12.116 -0.460 1.00 95.44 87 ASN A N 1
ATOM 658 C CA . ASN A 1 87 ? -6.019 -11.245 0.693 1.00 95.44 87 ASN A CA 1
ATOM 659 C C . ASN A 1 87 ? -6.914 -10.056 0.343 1.00 95.44 87 ASN A C 1
ATOM 661 O O . ASN A 1 87 ? -7.818 -9.724 1.113 1.00 95.44 87 ASN A O 1
ATOM 665 N N . LEU A 1 88 ? -6.692 -9.429 -0.815 1.00 94.50 88 LEU A N 1
ATOM 666 C CA . LEU A 1 88 ? -7.543 -8.341 -1.286 1.00 94.50 88 LEU A CA 1
ATOM 667 C C . LEU A 1 88 ? -8.952 -8.848 -1.616 1.00 94.50 88 LEU A C 1
ATOM 669 O O . LEU A 1 88 ? -9.926 -8.195 -1.257 1.00 94.50 88 LEU A O 1
ATOM 673 N N . GLY A 1 89 ? -9.088 -10.034 -2.208 1.00 95.19 89 GLY A N 1
ATOM 674 C CA . GLY A 1 89 ? -10.372 -10.677 -2.484 1.00 95.19 89 GLY A CA 1
ATOM 675 C C . GLY A 1 89 ? -11.181 -10.920 -1.211 1.00 95.19 89 GLY A C 1
ATOM 676 O O . GLY A 1 89 ? -12.330 -10.484 -1.116 1.00 95.19 89 GLY A O 1
ATOM 677 N N . ILE A 1 90 ? -10.563 -11.522 -0.189 1.00 94.94 90 ILE A N 1
ATOM 678 C CA . ILE A 1 90 ? -11.208 -11.723 1.116 1.00 94.94 90 ILE A CA 1
ATOM 679 C C . ILE A 1 90 ? -11.545 -10.373 1.752 1.00 94.94 90 ILE A C 1
ATOM 681 O O . ILE A 1 90 ? -12.674 -10.187 2.204 1.00 94.94 90 ILE A O 1
ATOM 685 N N . CYS A 1 91 ? -10.611 -9.414 1.746 1.00 95.75 91 CYS A N 1
ATOM 686 C CA . CYS A 1 91 ? -10.841 -8.059 2.248 1.00 95.75 91 CYS A CA 1
ATOM 687 C C . CYS A 1 91 ? -12.086 -7.422 1.618 1.00 95.75 91 CYS A C 1
ATOM 689 O O . CYS A 1 91 ? -12.937 -6.892 2.337 1.00 95.75 91 CYS A O 1
ATOM 691 N N . ASN A 1 92 ? -12.226 -7.526 0.295 1.00 94.69 92 ASN A N 1
ATOM 692 C CA . ASN A 1 92 ? -13.345 -6.959 -0.448 1.00 94.69 92 ASN A CA 1
ATOM 693 C C . ASN A 1 92 ? -14.688 -7.547 0.003 1.00 94.69 92 ASN A C 1
ATOM 695 O O . ASN A 1 92 ? -15.667 -6.811 0.132 1.00 94.69 92 ASN A O 1
ATOM 699 N N . ILE A 1 93 ? -14.726 -8.851 0.289 1.00 95.44 93 ILE A N 1
ATOM 700 C CA . ILE A 1 93 ? -15.921 -9.549 0.778 1.00 95.44 93 ILE A CA 1
ATOM 701 C C . ILE A 1 93 ? -16.251 -9.109 2.210 1.00 95.44 93 ILE A C 1
ATOM 703 O O . ILE A 1 93 ? -17.372 -8.687 2.486 1.00 95.44 93 ILE A O 1
ATOM 707 N N . VAL A 1 94 ? -15.278 -9.158 3.128 1.00 94.38 94 VAL A N 1
ATOM 708 C CA . VAL A 1 94 ? -15.538 -8.954 4.568 1.00 94.38 94 VAL A CA 1
ATOM 709 C C . VAL A 1 94 ? -15.705 -7.490 4.975 1.00 94.38 94 VAL A C 1
ATOM 711 O O . VAL A 1 94 ? -16.262 -7.208 6.038 1.00 94.38 94 VAL A O 1
ATOM 714 N N . SER A 1 95 ? -15.181 -6.554 4.182 1.00 94.19 95 SER A N 1
ATOM 715 C CA . SER A 1 95 ? -15.254 -5.116 4.467 1.00 94.19 95 SER A CA 1
ATOM 716 C C . SER A 1 95 ? -16.264 -4.373 3.594 1.00 94.19 95 SER A C 1
ATOM 718 O O . SER A 1 95 ? -16.600 -3.230 3.904 1.00 94.19 95 SER A O 1
ATOM 720 N N . SER A 1 96 ? -16.742 -5.011 2.519 1.00 94.38 96 SER A N 1
ATOM 721 C CA . SER A 1 96 ? -17.540 -4.383 1.457 1.00 94.38 96 SER A CA 1
ATOM 722 C C . SER A 1 96 ? -16.831 -3.208 0.761 1.00 94.38 96 SER A C 1
ATOM 724 O O . SER A 1 96 ? -17.472 -2.416 0.071 1.00 94.38 96 SER A O 1
ATOM 726 N N . TYR A 1 97 ? -15.509 -3.086 0.918 1.00 95.00 97 TYR 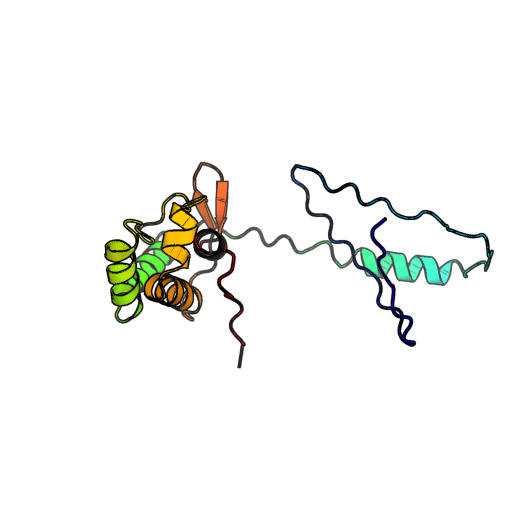A N 1
ATOM 727 C CA . TYR A 1 97 ? -14.680 -2.068 0.283 1.00 95.00 97 TYR A CA 1
ATOM 728 C C . TYR A 1 97 ? -13.669 -2.720 -0.656 1.00 95.00 97 TYR A C 1
ATOM 730 O O . TYR A 1 97 ? -12.938 -3.620 -0.257 1.00 95.00 97 TYR A O 1
ATOM 738 N N . LYS A 1 98 ? -13.604 -2.236 -1.900 1.00 95.19 98 LYS A N 1
ATOM 739 C CA . LYS A 1 98 ? -12.632 -2.711 -2.888 1.00 95.19 98 LYS A CA 1
ATOM 740 C C . LYS A 1 98 ? -11.341 -1.905 -2.788 1.00 95.19 98 LYS A C 1
ATOM 742 O O . LYS A 1 98 ? -11.344 -0.734 -3.153 1.00 95.19 98 LYS A O 1
ATOM 747 N N . VAL A 1 99 ? -10.259 -2.539 -2.330 1.00 94.25 99 VAL A N 1
ATOM 748 C CA . VAL A 1 99 ? -8.921 -1.911 -2.259 1.00 94.25 99 VAL A CA 1
ATOM 749 C C . VAL A 1 99 ? -8.355 -1.648 -3.658 1.00 94.25 99 VAL A C 1
ATOM 751 O O . VAL A 1 99 ? -7.734 -0.615 -3.896 1.00 94.25 99 VAL A O 1
ATOM 754 N N . TYR A 1 100 ? -8.594 -2.577 -4.585 1.00 94.19 100 TYR A N 1
ATOM 755 C CA . TYR A 1 100 ? -8.227 -2.466 -5.992 1.00 94.19 100 TYR A CA 1
ATOM 756 C C . TYR A 1 100 ? -9.422 -2.895 -6.878 1.00 94.19 100 TYR A C 1
ATOM 758 O O . TYR A 1 100 ? -10.139 -3.829 -6.496 1.00 94.19 100 TYR A O 1
ATOM 766 N N . PRO A 1 101 ? -9.687 -2.241 -8.032 1.00 94.31 101 PRO A N 1
ATOM 767 C CA . PRO A 1 101 ? -8.999 -1.060 -8.577 1.00 94.31 101 PRO A CA 1
ATOM 768 C C . PRO A 1 101 ? -9.109 0.160 -7.652 1.00 94.31 101 PRO A C 1
ATOM 770 O O . PRO A 1 101 ? -10.071 0.260 -6.889 1.00 94.31 101 PRO A O 1
ATOM 773 N N . PHE A 1 102 ? -8.118 1.059 -7.696 1.00 93.25 102 PHE A N 1
ATOM 774 C CA . PHE A 1 102 ? -8.025 2.186 -6.759 1.00 93.25 102 PHE A CA 1
ATOM 775 C C . PHE A 1 102 ? -9.244 3.107 -6.827 1.00 93.25 102 PHE A C 1
ATOM 777 O O . PHE A 1 102 ? -9.754 3.437 -7.900 1.00 93.25 102 PHE A O 1
ATOM 784 N N . ARG A 1 103 ? -9.704 3.540 -5.654 1.00 92.94 103 ARG A N 1
ATOM 785 C CA . ARG A 1 103 ? -10.839 4.453 -5.457 1.00 92.94 103 ARG A CA 1
ATOM 786 C C . ARG A 1 103 ? -10.512 5.409 -4.326 1.00 92.94 103 ARG A C 1
ATOM 788 O O . ARG A 1 103 ? -9.496 5.256 -3.668 1.00 92.94 103 ARG A O 1
ATOM 795 N N . SER A 1 104 ? -11.393 6.363 -4.043 1.00 93.38 104 SER A N 1
ATOM 796 C CA . SER A 1 104 ? -11.218 7.203 -2.856 1.00 93.38 104 SER A CA 1
ATOM 797 C C . SER A 1 104 ? -11.049 6.342 -1.585 1.00 93.38 104 SER A C 1
ATOM 799 O O . SER A 1 104 ? -11.765 5.344 -1.431 1.00 93.38 104 SER A O 1
ATOM 801 N N . PRO A 1 105 ? -10.107 6.691 -0.688 1.00 94.06 105 PRO A N 1
ATOM 802 C CA . PRO A 1 105 ? -9.928 5.988 0.576 1.00 94.06 105 PRO A CA 1
ATOM 803 C C . PRO A 1 105 ? -11.212 6.060 1.411 1.00 94.06 105 PRO A C 1
ATOM 805 O O . PRO A 1 105 ? -11.891 7.093 1.385 1.00 94.06 105 PRO A O 1
ATOM 808 N N . PRO A 1 106 ? -11.559 4.999 2.154 1.00 95.31 106 PRO A N 1
ATOM 809 C CA . PRO A 1 106 ? -12.686 5.042 3.065 1.00 95.31 106 PRO A CA 1
ATOM 810 C C . PRO A 1 106 ? -12.371 5.991 4.227 1.00 95.31 106 PRO A C 1
ATOM 812 O O . PRO A 1 106 ? -11.214 6.171 4.605 1.00 95.31 106 PRO A O 1
ATOM 815 N N . THR A 1 107 ? -13.407 6.570 4.824 1.00 95.75 107 THR A N 1
ATOM 816 C CA . THR A 1 107 ? -13.298 7.437 6.005 1.00 95.75 107 THR A CA 1
ATOM 817 C C . THR A 1 107 ? -14.233 6.947 7.113 1.00 95.75 107 THR A C 1
ATOM 819 O O . THR A 1 107 ? -15.123 6.122 6.881 1.00 95.75 107 THR A O 1
ATOM 822 N N . GLY A 1 108 ? -14.008 7.416 8.343 1.00 95.81 108 GLY A N 1
ATOM 823 C CA . GLY A 1 108 ? -14.880 7.136 9.488 1.00 95.81 108 GLY A CA 1
ATOM 824 C C . GLY A 1 108 ? -15.039 5.640 9.785 1.00 95.81 108 GLY A C 1
ATOM 825 O O . GLY A 1 108 ? -14.065 4.888 9.826 1.00 95.81 108 GLY A O 1
ATOM 826 N N . GLU A 1 109 ? -16.279 5.194 9.986 1.00 95.75 109 GLU A N 1
ATOM 827 C CA . GLU A 1 109 ? -16.588 3.804 10.356 1.00 95.75 109 GLU A CA 1
ATOM 828 C C . GLU A 1 109 ? -16.250 2.787 9.261 1.00 95.75 109 GLU A C 1
ATOM 830 O O . GLU A 1 109 ? -15.865 1.655 9.565 1.00 95.75 109 GLU A O 1
ATOM 835 N N . LEU A 1 110 ? -16.327 3.176 7.983 1.00 95.56 110 LEU A N 1
ATOM 836 C CA . LEU A 1 110 ? -15.912 2.291 6.895 1.00 95.56 110 LEU A CA 1
ATOM 837 C C . LEU A 1 110 ? -14.402 2.050 6.946 1.00 95.56 110 LEU A C 1
ATOM 839 O O . LEU A 1 110 ? -13.959 0.914 6.796 1.00 95.56 110 LEU A O 1
ATOM 843 N N . GLN A 1 111 ? -13.619 3.094 7.224 1.00 96.56 111 GLN A N 1
ATOM 844 C CA . GLN A 1 111 ? -12.171 2.971 7.381 1.00 96.56 111 GLN A CA 1
ATOM 845 C C . GLN A 1 111 ? -11.820 2.048 8.548 1.00 96.56 111 GLN A C 1
ATOM 847 O O . GLN A 1 111 ? -11.045 1.111 8.375 1.00 96.56 111 GLN A O 1
ATOM 852 N N . LYS A 1 112 ? -12.463 2.229 9.709 1.00 94.88 112 LYS A N 1
ATOM 853 C CA . LYS A 1 112 ? -12.283 1.336 10.866 1.00 94.88 112 LYS A CA 1
ATOM 854 C C . LYS A 1 112 ? -12.645 -0.110 10.534 1.00 94.88 112 LYS A C 1
ATOM 856 O O . LYS A 1 112 ? -11.916 -1.021 10.915 1.00 94.88 112 LYS A O 1
ATOM 861 N N . ARG A 1 113 ? -13.733 -0.337 9.789 1.00 94.62 113 ARG A N 1
ATOM 862 C CA . ARG A 1 113 ? -14.138 -1.681 9.356 1.00 94.62 113 ARG A CA 1
ATOM 863 C C . ARG A 1 113 ? -13.096 -2.316 8.448 1.00 94.62 113 ARG A C 1
ATOM 865 O O . ARG A 1 113 ? -12.773 -3.473 8.666 1.00 94.62 113 ARG A O 1
ATOM 872 N N . VAL A 1 114 ? -12.581 -1.589 7.458 1.00 95.56 114 VAL A N 1
ATOM 873 C CA . VAL A 1 114 ? -11.536 -2.085 6.548 1.00 95.56 114 VAL A CA 1
ATOM 874 C C . VAL A 1 114 ? -10.263 -2.392 7.332 1.00 95.56 114 VAL A C 1
ATOM 876 O O . VAL A 1 114 ? -9.738 -3.500 7.261 1.00 95.56 114 VAL A O 1
ATOM 879 N N . CYS A 1 115 ? -9.804 -1.450 8.150 1.00 95.31 115 CYS A N 1
ATOM 880 C CA . CYS A 1 115 ? -8.549 -1.584 8.880 1.00 95.31 115 CYS A CA 1
ATOM 881 C C . CYS A 1 115 ? -8.621 -2.548 10.056 1.00 95.31 115 CYS A C 1
ATOM 883 O O . CYS A 1 115 ? -7.591 -3.076 10.451 1.00 95.31 115 CYS A O 1
ATOM 885 N N . GLY A 1 116 ? -9.811 -2.849 10.572 1.00 94.31 116 GLY A N 1
ATOM 886 C CA . GLY A 1 116 ? -10.024 -3.895 11.568 1.00 94.31 116 GLY A CA 1
ATOM 887 C C . GLY A 1 116 ? -9.948 -5.320 11.006 1.00 94.31 116 GLY A C 1
ATOM 888 O O . GLY A 1 116 ? -10.035 -6.276 11.774 1.00 94.31 116 GLY A O 1
ATOM 889 N N . LYS A 1 117 ? -9.813 -5.505 9.684 1.00 95.12 117 LYS A N 1
ATOM 890 C CA . LYS A 1 117 ? -9.727 -6.834 9.058 1.00 95.12 117 LYS A CA 1
ATOM 891 C C . LYS A 1 117 ? -8.284 -7.178 8.712 1.00 95.12 117 LYS A C 1
ATOM 893 O O . LYS A 1 117 ? -7.653 -6.513 7.892 1.00 95.12 117 LYS A O 1
ATOM 898 N N . LEU A 1 118 ? -7.803 -8.288 9.272 1.00 93.88 118 LEU A N 1
ATOM 899 C CA . LEU A 1 118 ? -6.442 -8.784 9.059 1.00 93.88 118 LEU A CA 1
ATOM 900 C C . LEU A 1 118 ? -6.108 -8.960 7.569 1.00 93.88 118 LEU A C 1
ATOM 902 O O . LEU A 1 118 ? -5.053 -8.524 7.125 1.00 93.88 118 LEU A O 1
ATOM 906 N N . PHE A 1 119 ? -7.026 -9.521 6.778 1.00 94.38 119 PHE A N 1
ATOM 907 C CA . PHE A 1 119 ? -6.824 -9.718 5.337 1.00 94.38 119 PHE A CA 1
ATOM 908 C C . PHE A 1 119 ? -6.642 -8.399 4.571 1.00 94.38 119 PHE A C 1
ATOM 910 O O . PHE A 1 119 ? -5.825 -8.329 3.658 1.00 94.38 119 PHE A O 1
ATOM 917 N N . CYS A 1 120 ? -7.329 -7.325 4.977 1.00 94.56 120 CYS A N 1
ATOM 918 C CA . CYS A 1 120 ? -7.126 -6.001 4.387 1.00 94.56 120 CYS A CA 1
ATOM 919 C C . CYS A 1 120 ? -5.734 -5.458 4.718 1.00 94.56 120 CYS A C 1
ATOM 921 O O . CYS A 1 120 ? -5.020 -4.995 3.832 1.00 94.56 120 CYS A O 1
ATOM 923 N N . GLN A 1 121 ? -5.321 -5.569 5.982 1.00 94.38 121 GLN A N 1
ATOM 924 C CA . GLN A 1 121 ? -3.996 -5.139 6.425 1.00 94.38 121 GLN A CA 1
ATOM 925 C C . GLN A 1 121 ? -2.871 -5.911 5.718 1.00 94.38 121 GLN A C 1
ATOM 927 O O . GLN A 1 121 ? -1.921 -5.300 5.230 1.00 94.38 121 GLN A O 1
ATOM 932 N N . LEU A 1 122 ? -2.981 -7.242 5.640 1.00 93.38 122 LEU A N 1
ATOM 933 C CA . LEU A 1 122 ? -1.998 -8.105 4.981 1.00 93.38 122 LEU A CA 1
ATOM 934 C C . LEU A 1 122 ? -1.934 -7.836 3.480 1.00 93.38 122 LEU A C 1
ATOM 936 O O . LEU A 1 122 ? -0.841 -7.617 2.962 1.00 93.38 122 LEU A O 1
ATOM 940 N N . GLY A 1 123 ? -3.090 -7.772 2.812 1.00 93.88 123 GLY A N 1
ATOM 941 C CA . GLY A 1 123 ? -3.170 -7.487 1.384 1.00 93.88 123 GLY A CA 1
ATOM 942 C C . GLY A 1 123 ? -2.540 -6.140 1.036 1.00 93.88 123 GLY A C 1
ATOM 943 O O . GLY A 1 123 ? -1.654 -6.089 0.187 1.00 93.88 123 GLY A O 1
ATOM 944 N N . ILE A 1 124 ? -2.903 -5.067 1.751 1.00 93.94 124 ILE A N 1
ATOM 945 C CA . ILE A 1 124 ? -2.316 -3.730 1.553 1.00 93.94 124 ILE A CA 1
ATOM 946 C C . ILE A 1 124 ? -0.806 -3.747 1.818 1.00 93.94 124 ILE A C 1
ATOM 948 O O . ILE A 1 124 ? -0.032 -3.229 1.012 1.00 93.94 124 ILE A O 1
ATOM 952 N N . LYS A 1 125 ? -0.369 -4.354 2.930 1.00 92.88 125 LYS A N 1
ATOM 953 C CA . LYS A 1 125 ? 1.050 -4.408 3.301 1.00 92.88 125 LYS A CA 1
ATOM 954 C C . LYS A 1 125 ? 1.871 -5.121 2.234 1.00 92.88 125 LYS A C 1
ATOM 956 O O . LYS A 1 125 ? 2.875 -4.587 1.784 1.00 92.88 125 LYS A O 1
ATOM 961 N N . GLN A 1 126 ? 1.438 -6.298 1.802 1.00 91.12 126 GLN A N 1
ATOM 962 C CA . GLN A 1 126 ? 2.166 -7.087 0.812 1.00 91.12 126 GLN A CA 1
ATOM 963 C C . GLN A 1 126 ? 2.198 -6.429 -0.552 1.00 91.12 126 GLN A C 1
ATOM 965 O O . GLN A 1 126 ? 3.222 -6.500 -1.232 1.00 91.12 126 GLN A O 1
ATOM 970 N N . PHE A 1 127 ? 1.105 -5.760 -0.915 1.00 91.12 127 PHE A N 1
ATOM 971 C CA . PHE A 1 127 ? 1.016 -5.033 -2.164 1.00 91.12 127 PHE A CA 1
ATOM 972 C C . PHE A 1 127 ? 2.100 -3.955 -2.249 1.00 91.12 127 PHE A C 1
ATOM 974 O O . PHE A 1 127 ? 2.839 -3.923 -3.228 1.00 91.12 127 PHE A O 1
ATOM 981 N N . ILE A 1 128 ? 2.295 -3.161 -1.188 1.00 89.94 128 ILE A N 1
ATOM 982 C CA . ILE A 1 128 ? 3.325 -2.112 -1.195 1.00 89.94 128 ILE A CA 1
ATOM 983 C C . ILE A 1 128 ? 4.746 -2.610 -0.908 1.00 89.94 128 ILE A C 1
ATOM 985 O O . ILE A 1 128 ? 5.706 -1.970 -1.319 1.00 89.94 128 ILE A O 1
ATOM 989 N N . THR A 1 129 ? 4.914 -3.713 -0.166 1.00 89.25 129 THR A N 1
ATOM 990 C CA . THR A 1 129 ? 6.253 -4.235 0.166 1.00 89.25 129 THR A CA 1
ATOM 991 C C . THR A 1 129 ? 6.845 -5.075 -0.963 1.00 89.25 129 THR A C 1
ATOM 993 O O . THR A 1 129 ? 7.954 -5.594 -0.837 1.00 89.25 129 THR A O 1
ATOM 996 N N . ASN A 1 130 ? 6.111 -5.255 -2.063 1.00 88.69 130 ASN A N 1
ATOM 997 C CA . ASN A 1 130 ? 6.603 -5.974 -3.224 1.00 88.69 130 ASN A CA 1
ATOM 998 C C . ASN A 1 130 ? 7.800 -5.228 -3.838 1.00 88.69 130 ASN A C 1
ATOM 1000 O O . ASN A 1 130 ? 7.709 -4.047 -4.155 1.00 88.69 130 ASN A O 1
ATOM 1004 N N . LYS A 1 131 ? 8.922 -5.925 -4.064 1.00 86.50 131 LYS A N 1
ATOM 1005 C CA . LYS A 1 131 ? 10.150 -5.329 -4.628 1.00 86.50 131 LYS A CA 1
ATOM 1006 C C . LYS A 1 131 ? 9.950 -4.691 -6.005 1.00 86.50 131 LYS A C 1
ATOM 1008 O O . LYS A 1 131 ? 10.717 -3.816 -6.384 1.00 86.50 131 LYS A O 1
ATOM 1013 N N . LYS A 1 132 ? 8.952 -5.148 -6.765 1.00 89.06 132 LYS A N 1
ATOM 1014 C CA . LYS A 1 132 ? 8.633 -4.610 -8.092 1.00 89.06 132 LYS A CA 1
ATOM 1015 C C . LYS A 1 132 ? 7.687 -3.402 -8.023 1.00 89.06 132 LYS A C 1
ATOM 1017 O O . LYS A 1 132 ? 7.329 -2.887 -9.078 1.00 89.06 132 LYS A O 1
ATOM 1022 N N . PHE A 1 133 ? 7.225 -3.000 -6.831 1.00 88.31 133 PHE A N 1
ATOM 1023 C CA . PHE A 1 133 ? 6.195 -1.973 -6.675 1.00 88.31 133 PHE A CA 1
ATOM 1024 C C . PHE A 1 133 ? 6.714 -0.628 -7.203 1.00 88.31 133 PHE A C 1
ATOM 1026 O O . PHE A 1 133 ? 7.700 -0.104 -6.677 1.00 88.31 133 PHE A O 1
ATOM 1033 N N . PRO A 1 134 ? 6.101 -0.070 -8.261 1.00 89.50 134 PRO A N 1
ATOM 1034 C CA . PRO A 1 134 ? 6.606 1.145 -8.870 1.00 89.50 134 PRO A CA 1
ATOM 1035 C C . PRO A 1 134 ? 6.330 2.347 -7.969 1.00 89.50 134 PRO A C 1
ATOM 1037 O O . PRO A 1 134 ? 5.230 2.528 -7.445 1.00 89.50 134 PRO A O 1
ATOM 1040 N N . ILE A 1 135 ? 7.329 3.215 -7.837 1.00 90.06 135 ILE A N 1
ATOM 1041 C CA . ILE A 1 135 ? 7.158 4.510 -7.187 1.00 90.06 135 ILE A CA 1
ATOM 1042 C C . ILE A 1 135 ? 6.677 5.496 -8.254 1.00 90.06 135 ILE A C 1
ATOM 1044 O O . ILE A 1 135 ? 7.472 6.015 -9.037 1.00 90.06 135 ILE A O 1
ATOM 1048 N N . CYS A 1 136 ? 5.365 5.703 -8.323 1.00 91.50 136 CYS A N 1
ATOM 1049 C CA . CYS A 1 136 ? 4.738 6.643 -9.246 1.00 91.50 136 CYS A CA 1
ATOM 1050 C C . CYS A 1 136 ? 3.498 7.302 -8.633 1.00 91.50 136 CYS A C 1
ATOM 1052 O O . CYS A 1 136 ? 2.930 6.825 -7.643 1.00 91.50 136 CYS A O 1
ATOM 1054 N N . ASP A 1 137 ? 3.101 8.414 -9.241 1.00 93.19 137 ASP A N 1
ATOM 1055 C CA . ASP A 1 137 ? 1.942 9.209 -8.862 1.00 93.19 137 ASP A CA 1
ATOM 1056 C C . ASP A 1 137 ? 0.714 8.852 -9.698 1.00 93.19 137 ASP A C 1
ATOM 1058 O O . ASP A 1 137 ? 0.788 8.691 -10.911 1.00 93.19 137 ASP A O 1
ATOM 1062 N N . MET A 1 138 ? -0.459 8.815 -9.081 1.00 92.56 138 MET A N 1
ATOM 1063 C CA . MET A 1 138 ? -1.728 8.700 -9.792 1.00 92.56 138 MET A CA 1
ATOM 1064 C C . MET A 1 138 ? -2.629 9.894 -9.501 1.00 92.56 138 MET A C 1
ATOM 1066 O O . MET A 1 138 ? -2.552 10.513 -8.438 1.00 92.56 138 MET A O 1
ATOM 1070 N N . LYS A 1 139 ? -3.508 10.219 -10.455 1.00 91.12 139 LYS A N 1
ATOM 1071 C CA . LYS A 1 139 ? -4.529 11.250 -10.257 1.00 91.12 139 LYS A CA 1
ATOM 1072 C C . LYS A 1 139 ? -5.717 10.655 -9.522 1.00 91.12 139 LYS A C 1
ATOM 1074 O O . LYS A 1 139 ? -6.393 9.775 -10.044 1.00 91.12 139 LYS A O 1
ATOM 1079 N N . MET A 1 140 ? -6.011 11.196 -8.350 1.00 88.94 140 MET A N 1
ATOM 1080 C CA . MET A 1 140 ? -7.184 10.828 -7.574 1.00 88.94 140 MET A CA 1
ATOM 1081 C C . MET A 1 140 ? -7.870 12.095 -7.069 1.00 88.94 140 MET A C 1
ATOM 1083 O O . MET A 1 140 ? -7.246 12.930 -6.417 1.00 88.94 140 MET A O 1
ATOM 1087 N N . ASN A 1 141 ? -9.148 12.270 -7.413 1.00 87.38 141 ASN A N 1
ATOM 1088 C CA . ASN A 1 141 ? -9.936 13.465 -7.077 1.00 87.38 141 ASN A CA 1
ATOM 1089 C C . ASN A 1 141 ? -9.228 14.781 -7.463 1.00 87.38 141 ASN A C 1
ATOM 1091 O O . ASN A 1 141 ? -9.173 15.728 -6.681 1.00 87.38 141 ASN A O 1
ATOM 1095 N N . GLY A 1 142 ? -8.607 14.812 -8.647 1.00 87.38 142 GLY A N 1
ATOM 1096 C CA . GLY A 1 142 ? -7.871 15.978 -9.150 1.00 87.38 142 GLY A CA 1
ATOM 1097 C C . GLY A 1 142 ? -6.505 16.230 -8.499 1.00 87.38 142 GLY A C 1
ATOM 1098 O O . GLY A 1 142 ? -5.814 17.157 -8.909 1.00 87.38 142 GLY A O 1
ATOM 1099 N N . LYS A 1 143 ? -6.079 15.409 -7.529 1.00 89.06 143 LYS A N 1
ATOM 1100 C CA . LYS A 1 143 ? -4.774 15.523 -6.860 1.00 89.06 143 LYS A CA 1
ATOM 1101 C C . LYS A 1 143 ? -3.823 14.417 -7.311 1.00 89.06 143 LYS A C 1
ATOM 1103 O O . LYS A 1 143 ? -4.245 13.279 -7.505 1.00 89.06 143 LYS A O 1
ATOM 1108 N N . SER A 1 144 ? -2.543 14.758 -7.453 1.00 91.31 144 SER A N 1
ATOM 1109 C CA . SER A 1 144 ? -1.468 13.778 -7.641 1.00 91.31 144 SER A CA 1
ATOM 1110 C C . SER A 1 144 ? -1.111 13.163 -6.291 1.00 91.31 144 SER A C 1
ATOM 1112 O O . SER A 1 144 ? -0.851 13.892 -5.330 1.00 91.31 144 SER A O 1
ATOM 1114 N N . ILE A 1 145 ? -1.150 11.839 -6.190 1.00 91.38 145 ILE A N 1
ATOM 1115 C CA . ILE A 1 145 ? -0.804 11.101 -4.974 1.00 91.38 145 ILE A CA 1
ATOM 1116 C C . ILE A 1 145 ? -0.036 9.839 -5.344 1.00 91.38 145 ILE A C 1
ATOM 1118 O O . ILE A 1 145 ? -0.432 9.115 -6.257 1.00 91.38 145 ILE A O 1
ATOM 1122 N N . THR A 1 146 ? 1.033 9.538 -4.606 1.00 92.31 146 THR A N 1
ATOM 1123 C CA . THR A 1 146 ? 1.751 8.278 -4.801 1.00 92.31 146 THR A CA 1
ATOM 1124 C C . THR A 1 146 ? 0.843 7.099 -4.483 1.00 92.31 146 THR A C 1
ATOM 1126 O O . THR A 1 146 ? 0.071 7.132 -3.517 1.00 92.31 146 THR A O 1
ATOM 1129 N N . VAL A 1 147 ? 0.969 6.016 -5.247 1.00 91.88 147 VAL A N 1
ATOM 1130 C CA . VAL A 1 147 ? 0.181 4.796 -5.009 1.00 91.88 147 VAL A CA 1
ATOM 1131 C C . VAL A 1 147 ? 0.387 4.273 -3.582 1.00 91.88 147 VAL A C 1
ATOM 1133 O O . VAL A 1 147 ? -0.566 3.887 -2.905 1.00 91.88 147 VAL A O 1
ATOM 1136 N N . GLN A 1 148 ? 1.617 4.361 -3.069 1.00 91.06 148 GLN A N 1
ATOM 1137 C CA . GLN A 1 148 ? 1.937 4.007 -1.688 1.00 91.06 148 GLN A CA 1
ATOM 1138 C C . GLN A 1 148 ? 1.183 4.873 -0.668 1.00 91.06 148 GLN A C 1
ATOM 1140 O O . GLN A 1 148 ? 0.595 4.335 0.269 1.00 91.06 148 GLN A O 1
ATOM 1145 N N . ARG A 1 149 ? 1.169 6.205 -0.836 1.00 91.44 149 ARG A N 1
ATOM 1146 C CA . ARG A 1 149 ? 0.454 7.105 0.083 1.00 91.44 149 ARG A CA 1
ATOM 1147 C C . ARG A 1 149 ? -1.052 6.874 0.011 1.00 91.44 149 ARG A C 1
ATOM 1149 O O . ARG A 1 149 ? -1.719 6.940 1.040 1.00 91.44 149 ARG A O 1
ATOM 1156 N N . HIS A 1 150 ? -1.583 6.569 -1.170 1.00 93.50 150 HIS A N 1
ATOM 1157 C CA . HIS A 1 150 ? -2.980 6.183 -1.312 1.00 93.50 150 HIS A CA 1
ATOM 1158 C C . HIS A 1 150 ? -3.305 4.913 -0.515 1.00 93.50 150 HIS A C 1
ATOM 1160 O O . HIS A 1 15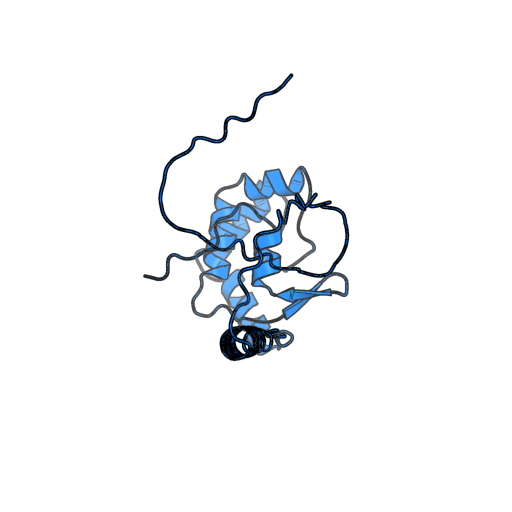0 ? -4.206 4.931 0.320 1.00 93.50 150 HIS A O 1
ATOM 1166 N N . LEU A 1 151 ? -2.537 3.840 -0.696 1.00 93.00 151 LEU A N 1
ATOM 1167 C CA . LEU A 1 151 ? -2.732 2.589 0.039 1.00 93.00 151 LEU A CA 1
ATOM 1168 C C . LEU A 1 151 ? -2.577 2.776 1.555 1.00 93.00 151 LEU A C 1
ATOM 1170 O O . LEU A 1 151 ? -3.371 2.247 2.331 1.00 93.00 151 LEU A O 1
ATOM 1174 N N . GLN A 1 152 ? -1.627 3.609 1.984 1.00 92.31 152 GLN A N 1
ATOM 1175 C CA . GLN A 1 152 ? -1.475 3.990 3.387 1.00 92.31 152 GLN A CA 1
ATOM 1176 C C . GLN A 1 152 ? -2.665 4.802 3.912 1.00 92.31 152 GLN A C 1
ATOM 1178 O O . GLN A 1 152 ? -3.042 4.652 5.067 1.00 92.31 152 GLN A O 1
ATOM 1183 N N . SER A 1 153 ? -3.301 5.632 3.084 1.00 93.69 153 SER A N 1
ATOM 1184 C CA . SER A 1 153 ? -4.489 6.388 3.501 1.00 93.69 153 SER A CA 1
ATOM 1185 C C . SER A 1 153 ? -5.728 5.513 3.710 1.00 93.69 153 SER A C 1
ATOM 1187 O O . SER A 1 153 ? -6.634 5.924 4.431 1.00 93.69 153 SER A O 1
ATOM 1189 N N . ILE A 1 154 ? -5.767 4.300 3.142 1.00 94.88 154 ILE A N 1
ATOM 1190 C CA . ILE A 1 154 ? -6.831 3.331 3.437 1.00 94.88 154 ILE A CA 1
ATOM 1191 C C . ILE A 1 154 ? -6.727 2.895 4.898 1.00 94.88 154 ILE A C 1
ATOM 1193 O O . ILE A 1 154 ? -7.735 2.929 5.594 1.00 94.88 154 ILE A O 1
ATOM 1197 N N . CYS A 1 155 ? -5.516 2.573 5.368 1.00 94.19 155 CYS A N 1
ATOM 1198 C CA . CYS A 1 155 ? -5.238 2.215 6.760 1.00 94.19 155 CYS A CA 1
ATOM 1199 C C . CYS A 1 155 ? -4.025 2.968 7.322 1.00 94.19 155 CYS A C 1
ATOM 1201 O O . CYS A 1 155 ? -2.912 2.444 7.267 1.00 94.19 155 CYS A O 1
ATOM 1203 N N . PRO A 1 156 ? -4.233 4.171 7.894 1.00 91.06 156 PRO A N 1
ATOM 1204 C CA . PRO A 1 156 ? -3.154 5.045 8.361 1.00 91.06 156 PRO A CA 1
ATOM 1205 C C . PRO A 1 156 ? -2.292 4.421 9.461 1.00 91.06 156 PRO A C 1
ATOM 1207 O O . PRO A 1 156 ? -1.076 4.609 9.472 1.00 91.06 156 PRO A O 1
ATOM 1210 N N . ASP A 1 157 ? -2.921 3.640 10.342 1.00 87.31 157 ASP A N 1
ATOM 1211 C CA . ASP A 1 157 ? -2.265 2.974 11.473 1.00 87.31 157 ASP A CA 1
ATOM 1212 C C . ASP A 1 157 ? -1.468 1.733 11.056 1.00 87.31 157 ASP A C 1
ATOM 1214 O O . ASP A 1 157 ? -0.730 1.149 11.854 1.00 87.31 157 ASP A O 1
ATOM 1218 N N . LEU A 1 158 ? -1.607 1.299 9.799 1.00 86.50 158 LEU A N 1
ATOM 1219 C CA . LEU A 1 158 ? -0.853 0.170 9.293 1.00 86.50 158 LEU A CA 1
ATOM 1220 C C . LEU A 1 158 ? 0.624 0.565 9.238 1.00 86.50 158 LEU A C 1
ATOM 1222 O O . LEU A 1 158 ? 1.031 1.450 8.481 1.00 86.50 158 LEU A O 1
ATOM 1226 N N . ASN A 1 159 ? 1.451 -0.103 10.043 1.00 77.06 159 ASN A N 1
ATOM 1227 C CA . ASN A 1 159 ? 2.886 0.131 10.013 1.00 77.06 159 ASN A CA 1
ATOM 1228 C C . ASN A 1 159 ? 3.481 -0.464 8.731 1.00 77.06 159 ASN A C 1
ATOM 1230 O O . ASN A 1 159 ? 3.812 -1.648 8.637 1.00 77.06 159 ASN A O 1
ATOM 1234 N N . LEU A 1 160 ? 3.579 0.407 7.735 1.00 69.44 160 LEU A N 1
ATOM 1235 C CA . LEU A 1 160 ? 4.086 0.133 6.401 1.00 69.44 160 LEU A CA 1
ATOM 1236 C C . LEU A 1 160 ? 5.598 0.360 6.279 1.00 69.44 160 LEU A C 1
ATOM 1238 O O . LEU A 1 160 ? 6.154 0.163 5.200 1.00 69.44 160 LEU A O 1
ATOM 1242 N N . ARG A 1 161 ? 6.291 0.738 7.368 1.00 56.66 161 ARG A N 1
ATOM 1243 C CA . ARG A 1 161 ? 7.757 0.731 7.382 1.00 56.66 161 ARG A CA 1
ATOM 1244 C C . ARG A 1 161 ? 8.216 -0.721 7.363 1.00 56.66 161 ARG A C 1
ATOM 1246 O O . ARG A 1 161 ? 8.234 -1.398 8.390 1.00 56.66 161 ARG A O 1
ATOM 1253 N N . SER A 1 162 ? 8.582 -1.209 6.183 1.00 48.19 162 SER A N 1
ATOM 1254 C CA . SER A 1 162 ? 9.390 -2.415 6.065 1.00 48.19 162 SER A CA 1
ATOM 1255 C C . SER A 1 162 ? 10.634 -2.230 6.934 1.00 48.19 162 SER A C 1
ATOM 1257 O O . SER A 1 162 ? 11.382 -1.273 6.731 1.00 48.19 162 SER A O 1
ATOM 1259 N N . LYS A 1 163 ? 10.877 -3.128 7.894 1.00 38.53 163 LYS A N 1
ATOM 1260 C CA . LYS A 1 163 ? 12.247 -3.342 8.363 1.00 38.53 163 LYS A CA 1
ATOM 1261 C C . LYS A 1 163 ? 13.023 -3.827 7.143 1.00 38.53 163 LYS A C 1
ATOM 1263 O O . LYS A 1 163 ? 12.845 -4.963 6.716 1.00 38.53 163 LYS A O 1
ATOM 1268 N N . THR A 1 164 ? 13.781 -2.928 6.534 1.00 35.12 164 THR A N 1
ATOM 1269 C CA . THR A 1 164 ? 14.875 -3.267 5.634 1.00 35.12 164 THR A CA 1
ATOM 1270 C C . THR A 1 164 ? 15.827 -4.141 6.448 1.00 35.12 164 THR A C 1
ATOM 1272 O O . THR A 1 164 ? 16.417 -3.660 7.414 1.00 35.12 164 THR A O 1
ATOM 1275 N N . HIS A 1 165 ? 15.859 -5.435 6.139 1.00 34.78 165 HIS A N 1
ATOM 1276 C CA . HIS A 1 165 ? 16.922 -6.344 6.555 1.00 34.78 165 HIS A CA 1
ATOM 1277 C C . HIS A 1 165 ? 17.928 -6.439 5.416 1.00 34.78 165 HIS A C 1
ATOM 1279 O O . HIS A 1 165 ? 17.465 -6.498 4.251 1.00 34.78 165 HIS A O 1
#

Organism: Phytophthora nicotianae (NCBI:txid4792)

Foldseek 3Di:
DDDDDDDDDDDDDDDPDDDDDDDDDDDPPPPPPDPPDDDDPDDPVVVVVVVVVVVVPPPDPPPFAADDPVLVVVLVVLCCDDLLVVLQVVLCVQLVDRPPPPAQADDDPSLVSSQVDPSSLVNLLCSCVDPSNDFHWYQYPNDTDTPNVSSCSSPVPRPSPPPPD

Sequence (165 aa):
MQALTCIRSGLRLVPCIVIFQLASNYVSCNYCSSFNNSGRRMSLARFQYLLLLITAIVAGSTAYTLCNKTQLAIIDSMATTGFVEINLGICNIVSSYKVYPFRSPPTGELQKRVCGKLFCQLGIKQFITNKKFPICDMKMNGKSITVQRHLQSICPDLNLRSKTH

pLDDT: mean 71.61, std 25.69, range [28.16, 96.56]

Secondary structure (DSSP, 8-state):
----------------------SS-------------------HHHHHHHHHHHGGGS-----PPBPPHHHHHHHHHHHTSHHHHHHHHHHHHHHS---SS--PPP-HHHHHHHHT-HHHHHHHHHHHH-TT----EEEETTEEEEHHHHHHHHSTTS-------